Protein AF-A0A0R2UWZ2-F1 (afdb_monomer_lite)

Foldseek 3Di:
DDDDPLVVVDPQAFDDDDDQPDFPWDDPSRGQDLDPPDPTDPVRNVRSQLVVLCNRAVPAPGEAEEQADLALDEDEDEPPDDDDPDDHHYFKYKYLDPRHHYEYDDDQWKWKWKAQPPSRMIMIGGHDPSNVVNVSVVVVVVVVVVVPGDPVRMDMDIDDHDDPVRDDDDPVSPD

Secondary structure (DSSP, 8-state):
-B--HHHHT-TT----B--S-S-S--GGGTTT---TTSSS-HHHHHHHHHHHHHHH-TT-S--B--B--SSS-EEEE-TT----SS--BSSEEEE--TT--B----SSSEEEEEEETTTTEEEEEEE-HHHHHTTHHHHHHHHHHHTT--GGGEEEEE-S---GGG----GGG--

Sequence (175 aa):
MIKSKKLNRFQNINHAFFNRIGGKSTGIFKSLNCGSGSADKKKNILKNLTIVKNIINPKSKKIILLNQIHSNKFHFIDKNLKILKNKFEGDALITNRANLPIAVLTADCAPILIHDEKTKMIAAIHAGWKGAYKDIVIKVINFMIKKGCATKNITAAIGPCISVNSYEVKEDFIK

Radius of gyration: 16.12 Å; chains: 1; bounding box: 40×40×43 Å

Structure (mmCIF, N/CA/C/O backbone):
data_AF-A0A0R2UWZ2-F1
#
_entry.id   AF-A0A0R2UWZ2-F1
#
loop_
_atom_site.group_PDB
_atom_site.id
_atom_site.type_symbol
_atom_site.label_atom_id
_atom_site.label_alt_id
_atom_site.label_comp_id
_atom_site.label_asym_id
_atom_site.label_entity_id
_atom_site.label_seq_id
_atom_site.pdbx_PDB_ins_code
_atom_site.Cartn_x
_atom_site.Cartn_y
_atom_site.Cartn_z
_atom_site.occupancy
_atom_site.B_iso_or_equiv
_atom_site.auth_seq_id
_atom_site.auth_comp_id
_atom_site.auth_asym_id
_atom_site.auth_atom_id
_atom_site.pdbx_PDB_model_num
ATOM 1 N N . MET A 1 1 ? -1.493 11.909 -8.779 1.00 91.31 1 MET A N 1
ATOM 2 C CA . MET A 1 1 ? -1.975 11.174 -7.588 1.00 91.31 1 MET A CA 1
ATOM 3 C C . MET A 1 1 ? -3.448 10.855 -7.774 1.00 91.31 1 MET A C 1
ATOM 5 O O . MET A 1 1 ? -4.160 11.685 -8.319 1.00 91.31 1 MET A O 1
ATOM 9 N N . ILE A 1 2 ? -3.889 9.680 -7.338 1.00 96.62 2 ILE A N 1
ATOM 10 C CA . ILE A 1 2 ? -5.270 9.205 -7.443 1.00 96.62 2 ILE A CA 1
ATOM 11 C C . ILE A 1 2 ? -5.806 8.969 -6.028 1.00 96.62 2 ILE A C 1
ATOM 13 O O . ILE A 1 2 ? -5.098 8.438 -5.169 1.00 96.62 2 ILE A O 1
ATOM 17 N N . LYS A 1 3 ? -7.059 9.355 -5.777 1.00 97.06 3 LYS A N 1
ATOM 18 C CA . LYS A 1 3 ? -7.766 9.081 -4.520 1.00 97.06 3 LYS A CA 1
ATOM 19 C C . LYS A 1 3 ? -9.007 8.241 -4.794 1.00 97.06 3 LYS A C 1
ATOM 21 O O . LYS A 1 3 ? -9.778 8.533 -5.700 1.00 97.06 3 LYS A O 1
ATOM 26 N N . SER A 1 4 ? -9.221 7.214 -3.975 1.00 97.69 4 SER A N 1
ATOM 27 C CA . SER A 1 4 ? -10.464 6.437 -4.003 1.00 97.69 4 SER A CA 1
ATOM 28 C C . SER A 1 4 ? -11.636 7.246 -3.450 1.00 97.69 4 SER A C 1
ATOM 30 O O . SER A 1 4 ? -11.554 7.718 -2.315 1.00 97.69 4 SER A O 1
ATOM 32 N N . LYS A 1 5 ? -12.745 7.325 -4.202 1.00 96.62 5 LYS A N 1
ATOM 33 C CA . LYS A 1 5 ? -14.016 7.914 -3.739 1.00 96.62 5 LYS A CA 1
ATOM 34 C C . LYS A 1 5 ? -14.537 7.222 -2.470 1.00 96.62 5 LYS A C 1
ATOM 36 O O . LYS A 1 5 ? -14.997 7.899 -1.558 1.00 96.62 5 LYS A O 1
ATOM 41 N N . LYS A 1 6 ? -14.388 5.890 -2.371 1.00 96.50 6 LYS A N 1
ATOM 42 C CA . LYS A 1 6 ? -14.852 5.091 -1.218 1.00 96.50 6 LYS A CA 1
ATOM 43 C C . LYS A 1 6 ? -14.133 5.444 0.086 1.00 96.50 6 LYS A C 1
ATOM 45 O O . LYS A 1 6 ? -14.746 5.388 1.144 1.00 96.50 6 LYS A O 1
ATOM 50 N N . LEU A 1 7 ? -12.848 5.791 0.011 1.00 97.44 7 LEU A N 1
ATOM 51 C CA . LEU A 1 7 ? -12.056 6.183 1.181 1.00 97.44 7 LEU A CA 1
ATOM 52 C C . LEU A 1 7 ? -12.131 7.693 1.458 1.00 97.44 7 LEU A C 1
ATOM 54 O O . LEU A 1 7 ? -12.049 8.099 2.609 1.00 97.44 7 LEU A O 1
ATOM 58 N N . ASN A 1 8 ? -12.351 8.525 0.433 1.00 96.31 8 ASN A N 1
ATOM 59 C CA . ASN A 1 8 ? -12.375 9.989 0.568 1.00 96.31 8 ASN A CA 1
ATOM 60 C C . ASN A 1 8 ? -13.563 10.526 1.386 1.00 96.31 8 ASN A C 1
ATOM 62 O O . ASN A 1 8 ? -13.547 11.686 1.776 1.00 96.31 8 ASN A O 1
ATOM 66 N N . ARG A 1 9 ? -14.582 9.698 1.654 1.00 95.06 9 ARG A N 1
ATOM 67 C CA . ARG A 1 9 ? -15.703 10.050 2.543 1.00 95.06 9 ARG A CA 1
ATOM 68 C C . ARG A 1 9 ? -15.310 10.133 4.023 1.00 95.06 9 ARG A C 1
ATOM 70 O O . ARG A 1 9 ? -16.051 10.704 4.811 1.00 95.06 9 ARG A O 1
ATOM 77 N N . PHE A 1 10 ? -14.176 9.546 4.409 1.00 95.56 10 PHE A N 1
ATOM 78 C CA . PHE A 1 10 ? -13.723 9.513 5.795 1.00 95.56 10 PHE A CA 1
ATOM 79 C C . PHE A 1 10 ? -12.784 10.685 6.079 1.00 95.56 10 PHE A C 1
ATOM 81 O O . PHE A 1 10 ? -11.696 10.765 5.515 1.00 95.56 10 PHE A O 1
ATOM 88 N N . GLN A 1 11 ? -13.177 11.574 6.991 1.00 90.12 11 GLN A N 1
ATOM 89 C CA . GLN A 1 11 ? -12.384 12.761 7.342 1.00 90.12 11 GLN A CA 1
ATOM 90 C C . GLN A 1 11 ? -11.168 12.444 8.231 1.00 90.12 11 GLN A C 1
ATOM 92 O O . GLN A 1 11 ? -10.247 13.245 8.352 1.00 90.12 11 GLN A O 1
ATOM 97 N N . ASN A 1 12 ? -11.154 11.270 8.868 1.00 90.12 12 ASN A N 1
ATOM 98 C CA . ASN A 1 12 ? -10.152 10.872 9.857 1.00 90.12 12 ASN A CA 1
ATOM 99 C C . ASN A 1 12 ? -8.965 10.086 9.272 1.00 90.12 12 ASN A C 1
ATOM 101 O O . ASN A 1 12 ? -8.139 9.588 10.040 1.00 90.12 12 ASN A O 1
ATOM 105 N N . ILE A 1 13 ? -8.890 9.928 7.948 1.00 95.31 13 ILE A N 1
ATOM 106 C CA . ILE A 1 13 ? -7.776 9.260 7.268 1.00 95.31 13 ILE A CA 1
ATOM 107 C C . ILE A 1 13 ? -7.289 10.078 6.076 1.00 95.31 13 ILE A C 1
ATOM 109 O O . ILE A 1 13 ? -8.063 10.731 5.386 1.00 95.31 13 ILE A O 1
ATOM 113 N N . ASN A 1 14 ? -5.992 9.968 5.798 1.00 96.88 14 ASN A N 1
ATOM 114 C CA . ASN A 1 14 ? -5.399 10.428 4.549 1.00 96.88 14 ASN A CA 1
ATOM 115 C C . ASN A 1 14 ? -4.922 9.210 3.761 1.00 96.88 14 ASN A C 1
ATOM 117 O O . ASN A 1 14 ? -4.173 8.383 4.283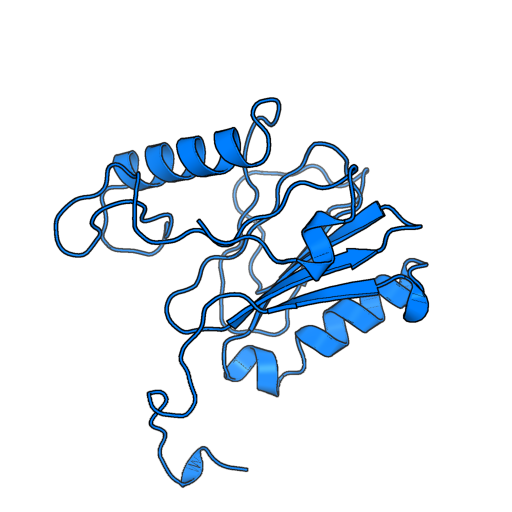 1.00 96.88 14 ASN A O 1
ATOM 121 N N . HIS A 1 15 ? -5.312 9.121 2.493 1.00 98.06 15 HIS A N 1
ATOM 122 C CA . HIS A 1 15 ? -4.873 8.073 1.573 1.00 98.06 15 HIS A CA 1
ATOM 123 C C . HIS A 1 15 ? -4.537 8.657 0.204 1.00 98.06 15 HIS A C 1
ATOM 125 O O . HIS A 1 15 ? -5.042 9.712 -0.195 1.00 98.06 15 HIS A O 1
ATOM 131 N N . ALA A 1 16 ? -3.708 7.931 -0.540 1.00 98.19 16 ALA A N 1
ATOM 132 C CA . ALA A 1 16 ? -3.477 8.186 -1.951 1.00 98.19 16 ALA A CA 1
ATOM 133 C C . ALA A 1 16 ? -2.794 7.000 -2.633 1.00 98.19 16 ALA A C 1
ATOM 135 O O . ALA A 1 16 ? -2.007 6.280 -2.022 1.00 98.19 16 ALA A O 1
ATOM 136 N N . PHE A 1 17 ? -3.054 6.875 -3.932 1.00 98.62 17 PHE A N 1
ATOM 137 C CA . PHE A 1 17 ? -2.250 6.098 -4.864 1.00 98.62 17 PHE A CA 1
ATOM 138 C C . PHE A 1 17 ? -1.396 7.072 -5.681 1.00 98.62 17 PHE A C 1
ATOM 140 O O . PHE A 1 17 ? -1.911 7.934 -6.404 1.00 98.62 17 PHE A O 1
ATOM 147 N N . PHE A 1 18 ? -0.079 6.997 -5.520 1.00 98.38 18 PHE A N 1
ATOM 148 C CA . PHE A 1 18 ? 0.843 7.900 -6.203 1.00 98.38 18 PHE A CA 1
ATOM 149 C C . PHE A 1 18 ? 1.064 7.462 -7.651 1.00 98.38 18 PHE A C 1
ATOM 151 O O . PHE A 1 18 ? 1.041 6.278 -7.965 1.00 98.38 18 PHE A O 1
ATOM 158 N N . ASN A 1 19 ? 1.259 8.438 -8.538 1.00 96.81 19 ASN A N 1
ATOM 159 C CA . ASN A 1 19 ? 1.715 8.196 -9.904 1.00 96.81 19 ASN A CA 1
ATOM 160 C C . ASN A 1 19 ? 3.204 8.559 -10.008 1.00 96.81 19 ASN A C 1
ATOM 162 O O . ASN A 1 19 ? 3.800 9.062 -9.058 1.00 96.81 19 ASN A O 1
ATOM 166 N N . ARG A 1 20 ? 3.811 8.347 -11.177 1.00 97.44 20 ARG A N 1
ATOM 167 C CA . ARG A 1 20 ? 5.247 8.600 -11.391 1.00 97.44 20 ARG A CA 1
ATOM 168 C C . ARG A 1 20 ? 5.666 10.080 -11.396 1.00 97.44 20 ARG A C 1
ATOM 170 O O . ARG A 1 20 ? 6.843 10.354 -11.638 1.00 97.44 20 ARG A O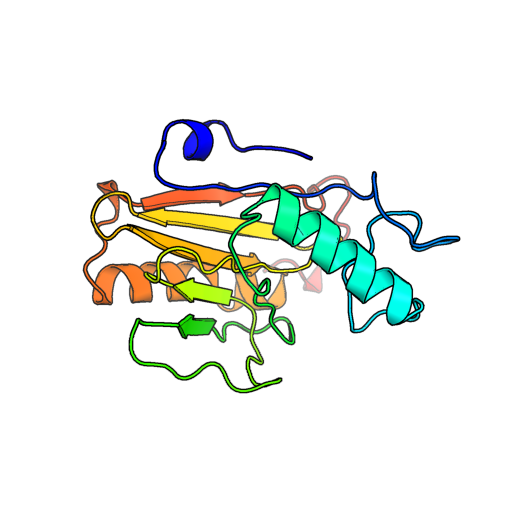 1
ATOM 177 N N . ILE A 1 21 ? 4.746 11.028 -11.206 1.00 97.75 21 ILE A N 1
ATOM 178 C CA . ILE A 1 21 ? 4.949 12.475 -11.412 1.00 97.75 21 ILE A CA 1
ATOM 179 C C . ILE A 1 21 ? 5.255 13.178 -10.078 1.00 97.75 21 ILE A C 1
ATOM 181 O O . ILE A 1 21 ? 4.705 12.811 -9.045 1.00 97.75 21 ILE A O 1
ATOM 185 N N . GLY A 1 22 ? 6.096 14.218 -10.111 1.00 97.00 22 GLY A N 1
ATOM 186 C CA . GLY A 1 22 ? 6.346 15.116 -8.975 1.00 97.00 22 GLY A CA 1
ATOM 187 C C . GLY A 1 22 ? 7.549 14.750 -8.101 1.00 97.00 22 GLY A C 1
ATOM 188 O O . GLY A 1 22 ? 7.672 15.270 -6.994 1.00 97.00 22 GLY A O 1
ATOM 189 N N . GLY A 1 23 ? 8.431 13.863 -8.566 1.00 98.06 23 GLY A N 1
ATOM 190 C CA . GLY A 1 23 ? 9.632 13.477 -7.825 1.00 98.06 23 GLY A CA 1
ATOM 191 C C . GLY A 1 23 ? 10.932 14.094 -8.343 1.00 98.06 23 GLY A C 1
ATOM 192 O O . GLY A 1 23 ? 10.937 15.074 -9.086 1.00 98.06 23 GLY A O 1
ATOM 193 N N . LYS A 1 24 ? 12.054 13.529 -7.897 1.00 98.44 24 LYS A N 1
ATOM 194 C CA . LYS A 1 24 ? 13.426 14.011 -8.125 1.00 98.44 24 LYS A CA 1
ATOM 195 C C . LYS A 1 24 ? 14.312 13.022 -8.883 1.00 98.44 24 LYS A C 1
ATOM 197 O O . LYS A 1 24 ? 15.461 13.343 -9.172 1.00 98.44 24 LYS A O 1
ATOM 202 N N . SER A 1 25 ? 13.800 11.835 -9.182 1.00 98.62 25 SER A N 1
ATOM 203 C CA . SER A 1 25 ? 14.508 10.830 -9.970 1.00 98.62 25 SER A CA 1
ATOM 204 C C . SER A 1 25 ? 14.526 11.198 -11.454 1.00 98.62 25 SER A C 1
ATOM 206 O O . SER A 1 25 ? 13.683 11.961 -11.932 1.00 98.62 25 SER A O 1
ATOM 208 N N . THR A 1 26 ? 15.491 10.654 -12.192 1.00 98.25 26 THR A N 1
ATOM 209 C CA . THR A 1 26 ? 15.730 10.942 -13.616 1.00 98.25 26 THR A CA 1
ATOM 210 C C . THR A 1 26 ? 15.815 9.650 -14.436 1.00 98.25 26 THR A C 1
ATOM 212 O O . THR A 1 26 ? 15.746 8.552 -13.882 1.00 98.25 26 THR A O 1
ATOM 215 N N . GLY A 1 27 ? 15.923 9.770 -15.765 1.00 97.31 27 GLY A N 1
ATOM 216 C CA . GLY A 1 27 ? 16.014 8.622 -16.67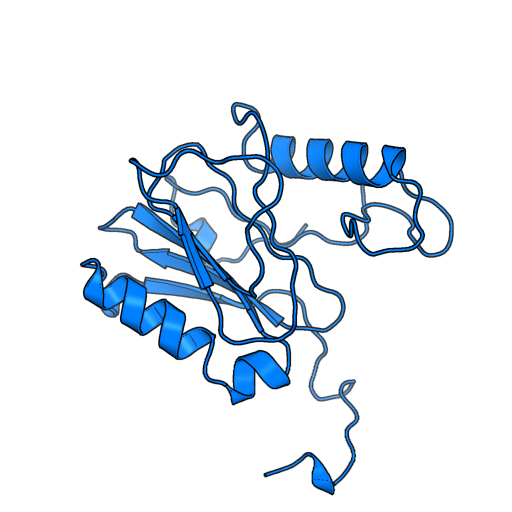4 1.00 97.31 27 GLY A CA 1
ATOM 217 C C . GLY A 1 27 ? 14.796 7.702 -16.575 1.00 97.31 27 GLY A C 1
ATOM 218 O O . GLY A 1 27 ? 13.663 8.177 -16.456 1.00 97.31 27 GLY A O 1
ATOM 219 N N . ILE A 1 28 ? 15.032 6.388 -16.558 1.00 97.62 28 ILE A N 1
ATOM 220 C CA . ILE A 1 28 ? 13.973 5.372 -16.434 1.00 97.62 28 ILE A CA 1
ATOM 221 C C . ILE A 1 28 ? 13.162 5.507 -15.132 1.00 97.62 28 ILE A C 1
ATOM 223 O O . ILE A 1 28 ? 11.982 5.170 -15.098 1.00 97.62 28 ILE A O 1
ATOM 227 N N . PHE A 1 29 ? 13.753 6.094 -14.085 1.00 98.19 29 PHE A N 1
ATOM 228 C CA . PHE A 1 29 ? 13.112 6.326 -12.788 1.00 98.19 29 PHE A CA 1
ATOM 229 C C . PHE A 1 29 ? 12.356 7.657 -12.712 1.00 98.19 29 PHE A C 1
ATOM 231 O O . PHE A 1 29 ? 11.784 7.984 -11.667 1.00 98.19 29 PHE A O 1
ATOM 238 N N . LYS A 1 30 ? 12.347 8.458 -13.789 1.00 97.69 30 LYS A N 1
ATOM 239 C CA . LYS A 1 30 ? 11.679 9.764 -13.800 1.00 97.69 30 LYS A CA 1
ATOM 240 C C . LYS A 1 30 ? 10.186 9.592 -13.463 1.00 97.69 30 LYS A C 1
ATOM 242 O O . LYS A 1 30 ? 9.470 8.891 -14.173 1.00 97.69 30 LYS A O 1
ATOM 247 N N . SER A 1 31 ? 9.622 10.220 -12.435 1.00 97.44 31 SER A N 1
ATOM 248 C CA . SER A 1 31 ? 10.212 11.191 -11.501 1.00 97.44 31 SER A CA 1
ATOM 249 C C . SER A 1 31 ? 10.107 10.782 -10.028 1.00 97.44 31 SER A C 1
ATOM 251 O O . SER A 1 31 ? 11.029 11.059 -9.267 1.00 97.44 31 SER A O 1
ATOM 253 N N . LEU A 1 32 ? 9.020 10.126 -9.606 1.00 98.44 32 LEU A N 1
ATOM 254 C CA . LEU A 1 32 ? 8.707 9.827 -8.200 1.00 98.44 32 LEU A CA 1
ATOM 255 C C . LEU A 1 32 ? 8.975 8.359 -7.833 1.00 98.44 32 LEU A C 1
ATOM 257 O O . LEU A 1 32 ? 8.103 7.656 -7.329 1.00 98.44 32 LEU A O 1
ATOM 261 N N . ASN A 1 33 ? 10.190 7.878 -8.085 1.00 98.56 33 ASN A N 1
ATOM 262 C CA . ASN A 1 33 ? 10.587 6.534 -7.680 1.00 98.56 33 ASN A CA 1
ATOM 263 C C . ASN A 1 33 ? 10.835 6.445 -6.163 1.00 98.56 33 ASN A C 1
ATOM 265 O O . ASN A 1 33 ? 11.700 7.134 -5.620 1.00 98.56 33 ASN A O 1
ATOM 269 N N . CYS A 1 34 ? 10.090 5.573 -5.485 1.00 97.69 34 CYS A N 1
ATOM 270 C CA . CYS A 1 34 ? 10.211 5.319 -4.046 1.00 97.69 34 CYS A CA 1
ATOM 271 C C . CYS A 1 34 ? 10.812 3.934 -3.727 1.00 97.69 34 CYS A C 1
ATOM 273 O O . CYS A 1 34 ? 10.919 3.570 -2.557 1.00 97.69 34 CYS A O 1
ATOM 275 N N . GLY A 1 35 ? 11.206 3.167 -4.749 1.00 96.25 35 GLY A N 1
ATOM 276 C CA . GLY A 1 35 ? 11.744 1.814 -4.624 1.00 96.25 35 GLY A CA 1
ATOM 277 C C . GLY A 1 35 ? 13.179 1.781 -4.126 1.00 96.25 35 GLY A C 1
ATOM 278 O O . GLY A 1 35 ? 14.107 1.934 -4.916 1.00 96.25 35 GLY A O 1
ATOM 279 N N . SER A 1 36 ? 13.382 1.493 -2.839 1.00 91.38 36 SER A N 1
ATOM 280 C CA . SER A 1 36 ? 14.724 1.327 -2.257 1.00 91.38 36 SER A CA 1
ATOM 281 C C . SER A 1 36 ? 15.517 0.150 -2.832 1.00 91.38 36 SER A C 1
ATOM 283 O O . SER A 1 36 ? 16.738 0.156 -2.727 1.00 91.38 36 SER A O 1
ATOM 285 N N . GLY A 1 37 ? 14.835 -0.838 -3.423 1.00 91.06 37 GLY A N 1
ATOM 286 C CA . GLY A 1 37 ? 15.453 -1.965 -4.132 1.00 91.06 37 GLY A CA 1
ATOM 287 C C . GLY A 1 37 ? 15.758 -1.701 -5.612 1.00 91.06 37 GLY A C 1
ATOM 288 O O . GLY A 1 37 ? 16.273 -2.584 -6.284 1.00 91.06 37 GLY A O 1
ATOM 289 N N . SER A 1 38 ? 15.427 -0.518 -6.139 1.00 95.19 38 SER A N 1
ATOM 290 C CA . SER A 1 38 ? 15.749 -0.154 -7.526 1.00 95.19 38 SER A CA 1
ATOM 291 C C . SER A 1 38 ? 17.204 0.304 -7.678 1.00 95.19 38 SER A C 1
ATOM 293 O O . SER A 1 38 ? 17.851 0.679 -6.701 1.00 95.19 38 SER A O 1
ATOM 295 N N . ALA A 1 39 ? 17.694 0.358 -8.921 1.00 97.12 39 ALA A N 1
ATOM 296 C CA . ALA A 1 39 ? 19.025 0.882 -9.254 1.00 97.12 39 ALA A CA 1
ATOM 297 C C . ALA A 1 39 ? 19.111 2.428 -9.274 1.00 97.12 39 ALA A C 1
ATOM 299 O O . ALA A 1 39 ? 20.074 3.001 -9.782 1.00 97.12 39 ALA A O 1
ATOM 300 N N . ASP A 1 40 ? 18.109 3.131 -8.742 1.00 98.25 40 ASP A N 1
ATOM 301 C CA . ASP A 1 40 ? 18.117 4.591 -8.661 1.00 98.25 40 ASP A CA 1
ATOM 302 C C . ASP A 1 40 ? 19.037 5.099 -7.538 1.00 98.25 40 ASP A C 1
ATOM 304 O O . ASP A 1 40 ? 19.380 4.406 -6.575 1.00 98.25 40 ASP A O 1
ATOM 308 N N . LYS A 1 41 ? 19.410 6.377 -7.616 1.00 98.00 41 LYS A N 1
ATOM 309 C CA . LYS A 1 41 ? 20.211 7.041 -6.590 1.00 98.00 41 LYS A CA 1
ATOM 310 C C . LYS A 1 41 ? 19.422 7.082 -5.279 1.00 98.00 41 LYS A C 1
ATOM 312 O O . LYS A 1 41 ? 18.397 7.758 -5.183 1.00 98.00 41 LYS A O 1
ATOM 317 N N . LYS A 1 42 ? 19.969 6.480 -4.215 1.00 97.06 42 LYS A N 1
ATOM 318 C CA . LYS A 1 42 ? 19.385 6.487 -2.853 1.00 97.06 42 LYS A CA 1
ATOM 319 C C . LYS A 1 42 ? 18.951 7.886 -2.388 1.00 97.06 42 LYS A C 1
ATOM 321 O O . LYS A 1 42 ? 17.892 8.036 -1.786 1.00 97.06 42 LYS A O 1
ATOM 326 N N . LYS A 1 43 ? 19.725 8.929 -2.719 1.00 98.19 43 LYS A N 1
ATOM 327 C CA . LYS A 1 43 ? 19.390 10.336 -2.422 1.00 98.19 43 LYS A CA 1
ATOM 328 C C . LYS A 1 43 ? 18.067 10.780 -3.062 1.00 98.19 43 LYS A C 1
ATOM 330 O O . LYS A 1 43 ? 17.315 11.515 -2.428 1.00 98.19 43 LYS A O 1
ATOM 335 N N . ASN A 1 44 ? 17.775 10.350 -4.289 1.00 98.38 44 ASN A N 1
ATOM 336 C CA . ASN A 1 44 ? 16.525 10.678 -4.978 1.00 98.38 44 ASN A CA 1
ATOM 337 C C . ASN A 1 44 ? 15.348 9.923 -4.365 1.00 98.38 44 ASN A C 1
ATOM 339 O O . ASN A 1 44 ? 14.338 10.547 -4.051 1.00 98.38 44 ASN A O 1
ATOM 343 N N . ILE A 1 45 ? 15.516 8.627 -4.087 1.00 97.81 45 ILE A N 1
ATOM 344 C CA . ILE A 1 45 ? 14.503 7.809 -3.406 1.00 97.81 45 ILE A CA 1
ATOM 345 C C . ILE A 1 45 ? 14.122 8.432 -2.053 1.00 97.81 45 ILE A C 1
ATOM 347 O O . ILE A 1 45 ? 12.943 8.634 -1.777 1.00 97.81 45 ILE A O 1
ATOM 351 N N . LEU A 1 46 ? 15.101 8.830 -1.231 1.00 96.94 46 LEU A N 1
ATOM 352 C CA . LEU A 1 46 ? 14.842 9.479 0.063 1.00 96.94 46 LEU A CA 1
ATOM 353 C C . LEU A 1 46 ? 14.093 10.816 -0.077 1.00 96.94 46 LEU A C 1
ATOM 355 O O . LEU A 1 46 ? 13.188 11.108 0.712 1.00 96.94 46 LEU A O 1
ATOM 359 N N . LYS A 1 47 ? 14.425 11.619 -1.097 1.00 98.25 47 LYS A N 1
ATOM 360 C CA . LYS A 1 47 ? 13.691 12.856 -1.409 1.00 98.25 47 LYS A CA 1
ATOM 361 C C . LYS A 1 47 ? 12.250 12.557 -1.830 1.00 98.25 47 LYS A C 1
ATOM 363 O O . LYS A 1 47 ? 11.335 13.211 -1.339 1.00 98.25 47 LYS A O 1
ATOM 368 N N . ASN A 1 48 ? 12.036 11.554 -2.676 1.00 98.50 48 ASN A N 1
ATOM 369 C CA . ASN A 1 48 ? 10.705 11.149 -3.131 1.00 98.50 48 ASN A CA 1
ATOM 370 C C . ASN A 1 48 ? 9.845 10.623 -1.976 1.00 98.50 48 ASN A C 1
ATOM 372 O O . ASN A 1 48 ? 8.692 11.026 -1.839 1.00 98.50 48 ASN A O 1
ATOM 376 N N . LEU A 1 49 ? 10.421 9.820 -1.078 1.00 97.38 49 LEU A N 1
ATOM 377 C CA . LEU A 1 49 ? 9.746 9.368 0.140 1.00 97.38 49 LEU A CA 1
ATOM 378 C C . LEU A 1 49 ? 9.370 10.531 1.061 1.00 97.38 49 LEU A C 1
ATOM 380 O O . LEU A 1 49 ? 8.291 10.524 1.649 1.00 97.38 49 LEU A O 1
ATOM 384 N N . THR A 1 50 ? 10.224 11.553 1.155 1.00 97.38 50 THR A N 1
ATOM 385 C CA . THR A 1 50 ? 9.914 12.781 1.903 1.00 97.38 50 THR A CA 1
ATOM 386 C C . THR A 1 50 ? 8.734 13.532 1.283 1.00 97.38 50 THR A C 1
ATOM 388 O O . THR A 1 50 ? 7.831 13.944 2.011 1.00 97.38 50 THR A O 1
ATOM 391 N N . ILE A 1 51 ? 8.700 13.658 -0.049 1.00 98.00 51 ILE A N 1
ATOM 392 C CA . ILE A 1 51 ? 7.589 14.277 -0.791 1.00 98.00 51 ILE A CA 1
ATOM 393 C C . ILE A 1 51 ? 6.281 13.521 -0.518 1.00 98.00 51 ILE A C 1
ATOM 395 O O . ILE A 1 51 ? 5.306 14.123 -0.070 1.00 98.00 51 ILE A O 1
ATOM 399 N N . VAL A 1 52 ? 6.279 12.198 -0.703 1.00 97.75 52 VAL A N 1
ATOM 400 C CA . VAL A 1 52 ? 5.116 11.330 -0.453 1.00 97.75 52 VAL A CA 1
ATOM 401 C C . VAL A 1 52 ? 4.633 11.451 0.993 1.00 97.75 52 VAL A C 1
ATOM 403 O O . VAL A 1 52 ? 3.451 11.692 1.238 1.00 97.75 52 VAL A O 1
ATOM 406 N N . LYS A 1 53 ? 5.546 11.352 1.965 1.00 96.69 53 LYS A N 1
ATOM 407 C CA . LYS A 1 53 ? 5.226 11.501 3.389 1.00 96.69 53 LYS A CA 1
ATOM 408 C C . LYS A 1 53 ? 4.596 12.861 3.681 1.00 96.69 53 LYS A C 1
ATOM 410 O O . LYS A 1 53 ? 3.620 12.909 4.417 1.00 96.69 53 LYS A O 1
ATOM 415 N N . ASN A 1 54 ? 5.131 13.952 3.132 1.00 96.94 54 ASN A N 1
ATOM 416 C CA . ASN A 1 54 ? 4.596 15.296 3.363 1.00 96.94 54 ASN A CA 1
ATOM 417 C C . ASN A 1 54 ? 3.178 15.470 2.809 1.00 96.94 54 ASN A C 1
ATOM 419 O O . ASN A 1 54 ? 2.372 16.134 3.451 1.00 96.94 54 ASN A O 1
ATOM 423 N N . ILE A 1 55 ? 2.863 14.833 1.678 1.00 96.62 55 ILE A N 1
ATOM 424 C CA . ILE A 1 55 ? 1.513 14.840 1.099 1.00 96.62 55 ILE A CA 1
ATOM 425 C C . ILE A 1 55 ? 0.525 14.058 1.978 1.00 96.62 55 ILE A C 1
ATOM 427 O O . ILE A 1 55 ? -0.602 14.504 2.176 1.00 96.62 55 ILE A O 1
ATOM 431 N N . ILE A 1 56 ? 0.926 12.900 2.515 1.00 96.38 56 ILE A N 1
ATOM 432 C CA . ILE A 1 56 ? 0.041 12.060 3.344 1.00 96.38 56 ILE A CA 1
ATOM 433 C C . ILE A 1 56 ? -0.108 12.608 4.765 1.00 96.38 56 ILE A C 1
ATOM 435 O O . ILE A 1 56 ? -1.212 12.680 5.307 1.00 96.38 56 ILE A O 1
ATOM 439 N N . ASN A 1 57 ? 1.010 12.937 5.407 1.00 95.75 57 ASN A N 1
ATOM 440 C CA . ASN A 1 57 ? 1.039 13.484 6.752 1.00 95.75 57 ASN A CA 1
ATOM 441 C C . ASN A 1 57 ? 2.320 14.321 6.970 1.00 95.75 57 ASN A C 1
ATOM 443 O O . ASN A 1 57 ? 3.390 13.769 7.278 1.00 95.75 57 ASN A O 1
ATOM 447 N N . PRO A 1 58 ? 2.232 15.661 6.876 1.00 92.88 58 PRO A N 1
ATOM 448 C CA . PRO A 1 58 ? 3.386 16.536 7.063 1.00 92.88 58 PRO A CA 1
ATOM 449 C C . PRO A 1 58 ? 3.956 16.455 8.484 1.00 92.88 58 PRO A C 1
ATOM 451 O O . PRO A 1 58 ? 5.170 16.548 8.645 1.00 92.88 58 PRO A O 1
ATOM 454 N N . LYS A 1 59 ? 3.121 16.166 9.492 1.00 92.12 59 LYS A N 1
ATOM 455 C CA . LYS A 1 59 ? 3.530 16.038 10.902 1.00 92.12 59 LYS A CA 1
ATOM 456 C C . LYS A 1 59 ? 4.257 14.727 11.205 1.00 92.12 59 LYS A C 1
ATOM 458 O O . LYS A 1 59 ? 4.911 14.610 12.239 1.00 92.12 59 LYS A O 1
ATOM 463 N N . SER A 1 60 ? 4.148 13.722 10.336 1.00 90.94 60 SER A N 1
ATOM 464 C CA . SER A 1 60 ? 4.832 12.452 10.564 1.00 90.94 60 SER A CA 1
ATOM 465 C C . SER A 1 60 ? 6.339 12.573 10.338 1.00 90.94 60 SER A C 1
ATOM 467 O O . SER A 1 60 ? 6.785 13.287 9.438 1.00 90.94 60 SER A O 1
ATOM 469 N N . LYS A 1 61 ? 7.131 11.829 11.120 1.00 87.94 61 LYS A N 1
ATOM 470 C CA . LYS A 1 61 ? 8.598 11.777 10.987 1.00 87.94 61 LYS A CA 1
ATOM 471 C C . LYS A 1 61 ? 9.055 10.931 9.795 1.00 87.94 61 LYS A C 1
ATOM 473 O O . LYS A 1 61 ? 10.098 11.208 9.215 1.00 87.94 61 LYS A O 1
ATOM 478 N N . LYS A 1 62 ? 8.307 9.880 9.446 1.00 89.06 62 LYS A N 1
ATOM 479 C CA . LYS A 1 62 ? 8.650 8.937 8.371 1.00 89.06 62 LYS A CA 1
ATOM 480 C C . LYS A 1 62 ? 7.408 8.229 7.841 1.00 89.06 62 LYS A C 1
ATOM 482 O O . LYS A 1 62 ? 6.420 8.111 8.556 1.00 89.06 62 LYS A O 1
ATOM 487 N N . ILE A 1 63 ? 7.507 7.713 6.620 1.00 93.69 63 ILE A N 1
ATOM 488 C CA . ILE A 1 63 ? 6.583 6.713 6.079 1.00 93.69 63 ILE A CA 1
ATOM 489 C C . ILE A 1 63 ? 7.162 5.317 6.305 1.00 93.69 63 ILE A C 1
ATOM 491 O O . ILE A 1 63 ? 8.370 5.119 6.155 1.00 93.69 63 ILE A O 1
ATOM 495 N N . ILE A 1 64 ? 6.331 4.371 6.741 1.00 94.94 64 ILE A N 1
ATOM 496 C CA . ILE A 1 64 ? 6.748 2.987 6.976 1.00 94.94 64 ILE A CA 1
ATOM 497 C C . ILE A 1 64 ? 6.513 2.171 5.712 1.00 94.94 64 ILE A C 1
ATOM 499 O O . ILE A 1 64 ? 5.422 2.196 5.146 1.00 94.94 64 ILE A O 1
ATOM 503 N N . LEU A 1 65 ? 7.549 1.447 5.307 1.00 95.31 65 LEU A N 1
ATOM 504 C CA . LEU A 1 65 ? 7.567 0.566 4.148 1.00 95.31 65 LEU A CA 1
ATOM 505 C C . LEU A 1 65 ? 7.985 -0.843 4.563 1.00 95.31 65 LEU A C 1
ATOM 507 O O . LEU A 1 65 ? 8.463 -1.066 5.680 1.00 95.31 65 LEU A O 1
ATOM 511 N N . LEU A 1 66 ? 7.825 -1.764 3.621 1.00 95.44 66 LEU A N 1
ATOM 512 C CA . LEU A 1 66 ? 8.219 -3.161 3.718 1.00 95.44 66 LEU A CA 1
ATOM 513 C C . LEU A 1 66 ? 9.435 -3.444 2.829 1.00 95.44 66 LEU A C 1
ATOM 515 O O . LEU A 1 66 ? 9.650 -2.778 1.816 1.00 95.44 66 LEU A O 1
ATOM 519 N N . ASN A 1 67 ? 10.174 -4.495 3.171 1.00 95.50 67 ASN A N 1
ATOM 520 C CA . ASN A 1 67 ? 10.898 -5.295 2.195 1.00 95.50 67 ASN A CA 1
ATOM 521 C C . ASN A 1 67 ? 9.902 -6.295 1.583 1.00 95.50 67 ASN A C 1
ATOM 523 O O . ASN A 1 67 ? 9.593 -7.315 2.201 1.00 95.50 67 ASN A O 1
ATOM 527 N N . GLN A 1 68 ? 9.339 -5.949 0.423 1.00 97.12 68 GLN A N 1
ATOM 528 C CA . GLN A 1 68 ? 8.300 -6.735 -0.250 1.00 97.12 68 GLN A CA 1
ATOM 529 C C . GLN A 1 68 ? 8.895 -7.961 -0.937 1.00 97.12 68 GLN A C 1
ATOM 531 O O . GLN A 1 68 ? 9.843 -7.841 -1.710 1.00 97.12 68 GLN A O 1
ATOM 536 N N . ILE A 1 69 ? 8.312 -9.133 -0.678 1.00 97.25 69 ILE A N 1
ATOM 537 C CA . ILE A 1 69 ? 8.846 -10.429 -1.129 1.00 97.25 69 ILE A CA 1
ATOM 538 C C . ILE A 1 69 ? 7.794 -11.295 -1.839 1.00 97.25 69 ILE A C 1
ATOM 540 O O . ILE A 1 69 ? 8.001 -12.494 -2.022 1.00 97.25 69 ILE A O 1
ATOM 544 N N . HIS A 1 70 ? 6.664 -10.708 -2.253 1.00 97.88 70 HIS A N 1
ATOM 545 C CA . HIS A 1 70 ? 5.554 -11.403 -2.922 1.00 97.88 70 HIS A CA 1
ATOM 546 C C . HIS A 1 70 ? 5.017 -12.598 -2.109 1.00 97.88 70 HIS A C 1
ATOM 548 O O . HIS A 1 70 ? 4.642 -13.646 -2.643 1.00 97.88 70 HIS A O 1
ATOM 554 N N . SER A 1 71 ? 5.019 -12.444 -0.789 1.00 98.00 71 SER A N 1
ATOM 555 C CA . SER A 1 71 ? 4.515 -13.393 0.193 1.00 98.00 71 SER A CA 1
ATOM 556 C C . SER A 1 71 ? 3.081 -13.065 0.617 1.00 98.00 71 SER A C 1
ATOM 558 O O . SER A 1 71 ? 2.444 -12.145 0.112 1.00 98.00 71 SER A O 1
ATOM 560 N N . ASN A 1 72 ? 2.581 -13.823 1.590 1.00 98.19 72 ASN A N 1
ATOM 561 C CA . ASN A 1 72 ? 1.381 -13.497 2.353 1.00 98.19 72 ASN A CA 1
ATOM 562 C C . ASN A 1 72 ? 1.700 -13.098 3.810 1.00 98.19 72 ASN A C 1
ATOM 564 O O . ASN A 1 72 ? 0.821 -13.159 4.674 1.00 98.19 72 ASN A O 1
ATOM 568 N N . LYS A 1 73 ? 2.957 -12.726 4.098 1.00 98.50 73 LYS A N 1
ATOM 569 C CA . LYS A 1 73 ? 3.370 -12.219 5.410 1.00 98.50 73 LYS A CA 1
ATOM 570 C C . LYS A 1 73 ? 2.888 -10.777 5.565 1.00 98.50 73 LYS A C 1
ATOM 572 O O . LYS A 1 73 ? 3.041 -9.965 4.653 1.00 98.50 73 LYS A O 1
ATOM 577 N N . PHE A 1 74 ? 2.365 -10.440 6.735 1.00 98.31 74 PHE A N 1
ATOM 578 C CA . PHE A 1 74 ? 1.971 -9.079 7.083 1.00 98.31 74 PHE A CA 1
ATOM 579 C C . PHE A 1 74 ? 2.476 -8.719 8.477 1.00 98.31 74 PHE A C 1
ATOM 581 O O . PHE A 1 74 ? 2.749 -9.600 9.291 1.00 98.31 74 PHE A O 1
ATOM 588 N N . HIS A 1 75 ? 2.563 -7.422 8.762 1.00 97.56 75 HIS A N 1
ATOM 589 C CA . HIS A 1 75 ? 2.972 -6.910 10.069 1.00 97.56 75 HIS A CA 1
ATOM 590 C C . HIS A 1 75 ? 1.927 -5.955 10.627 1.00 97.56 75 HIS A C 1
ATOM 592 O O . HIS A 1 75 ? 1.460 -5.052 9.932 1.00 97.56 75 HIS A O 1
ATOM 598 N N . PHE A 1 76 ? 1.592 -6.130 11.904 1.00 96.81 76 PHE A N 1
ATOM 599 C CA . PHE A 1 76 ? 0.736 -5.208 12.641 1.00 96.81 76 PHE A CA 1
ATOM 600 C C . PHE A 1 76 ? 1.579 -4.316 13.548 1.00 96.81 76 PHE A C 1
ATOM 602 O O . PHE A 1 76 ? 2.273 -4.789 14.445 1.00 96.81 76 PHE A O 1
ATOM 609 N N . ILE A 1 77 ? 1.504 -3.011 13.311 1.00 95.06 77 ILE A N 1
ATOM 610 C CA . ILE A 1 77 ? 2.182 -1.989 14.098 1.00 95.06 77 ILE A CA 1
ATOM 611 C C . ILE A 1 77 ? 1.153 -1.381 15.052 1.00 95.06 77 ILE A C 1
ATOM 613 O O . ILE A 1 77 ? 0.485 -0.398 14.723 1.00 95.06 77 ILE A O 1
ATOM 617 N N . ASP A 1 78 ? 1.018 -1.982 16.228 1.00 90.88 78 ASP A N 1
ATOM 618 C CA . ASP A 1 78 ? 0.160 -1.483 17.306 1.00 90.88 78 ASP A CA 1
ATOM 619 C C . ASP A 1 78 ? 0.834 -0.360 18.099 1.00 90.88 78 ASP A C 1
ATOM 621 O O . ASP A 1 78 ? 2.012 -0.098 17.897 1.00 90.88 78 ASP A O 1
ATOM 625 N N . LYS A 1 79 ? 0.126 0.282 19.039 1.00 82.56 79 LYS A N 1
ATOM 626 C CA . LYS A 1 79 ? 0.653 1.351 19.915 1.00 82.56 79 LYS A CA 1
ATOM 627 C C . LYS A 1 79 ? 1.909 0.986 20.728 1.00 82.56 79 LYS A C 1
ATOM 629 O O . LYS A 1 79 ? 2.670 1.899 21.040 1.00 82.56 79 LYS A O 1
ATOM 634 N N . ASN A 1 80 ? 2.208 -0.290 20.962 1.00 81.31 80 ASN A N 1
ATOM 635 C CA . ASN A 1 80 ? 3.300 -0.742 21.831 1.00 81.31 80 ASN A CA 1
ATOM 636 C C . ASN A 1 80 ? 4.594 -1.089 21.068 1.00 81.31 80 ASN A C 1
ATOM 638 O O . ASN A 1 80 ? 5.685 -1.021 21.633 1.00 81.31 80 ASN A O 1
ATOM 642 N N . LEU A 1 81 ? 4.518 -1.402 19.771 1.00 82.62 81 LEU A N 1
ATOM 643 C CA . LEU A 1 81 ? 5.678 -1.833 18.984 1.00 82.62 81 LEU A CA 1
ATOM 644 C C . LEU A 1 81 ? 6.718 -0.713 18.759 1.00 82.62 81 LEU A C 1
ATOM 646 O O . LEU A 1 81 ? 6.474 0.229 17.999 1.00 82.62 81 LEU A O 1
ATOM 650 N N . LYS A 1 82 ? 7.922 -0.806 19.332 1.00 80.81 82 LYS A N 1
ATOM 651 C CA . LYS A 1 82 ? 9.021 0.116 18.979 1.00 80.81 82 LYS A CA 1
ATOM 652 C C . LYS A 1 82 ? 9.475 -0.136 17.534 1.00 80.81 82 LYS A C 1
ATOM 654 O O . LYS A 1 82 ? 9.973 -1.208 17.208 1.00 80.81 82 LYS A O 1
ATOM 659 N N . ILE A 1 83 ? 9.317 0.860 16.655 1.00 78.12 83 ILE A N 1
ATOM 660 C CA . ILE A 1 83 ? 9.701 0.744 15.238 1.00 78.12 83 ILE A CA 1
ATOM 661 C C . ILE A 1 83 ? 11.215 0.947 15.097 1.00 78.12 83 ILE A C 1
ATOM 663 O O . ILE A 1 83 ? 11.678 2.064 14.841 1.00 78.12 83 ILE A O 1
ATOM 667 N N . LEU A 1 84 ? 11.975 -0.137 15.248 1.00 71.12 84 LEU A N 1
ATOM 668 C CA . LEU A 1 84 ? 13.410 -0.171 14.961 1.00 71.12 84 LEU A CA 1
ATOM 669 C C . LEU A 1 84 ? 13.667 -0.007 13.449 1.00 71.12 84 LEU A C 1
ATOM 671 O O . LEU A 1 84 ? 12.791 -0.272 12.620 1.00 71.12 84 LEU A O 1
ATOM 675 N N . LYS A 1 85 ? 14.851 0.491 13.069 1.00 59.12 85 LYS A N 1
ATOM 676 C CA . LYS A 1 85 ? 15.236 0.618 11.651 1.00 59.12 85 LYS A CA 1
ATOM 677 C C . LYS A 1 85 ? 15.270 -0.783 10.997 1.00 59.12 85 LYS A C 1
ATOM 679 O O . LYS A 1 85 ? 15.848 -1.701 11.563 1.00 59.12 85 LYS A O 1
ATOM 684 N N . ASN A 1 86 ? 14.679 -0.905 9.803 1.00 55.16 86 ASN A N 1
ATOM 685 C CA . ASN A 1 86 ? 14.818 -2.017 8.840 1.00 55.16 86 ASN A CA 1
ATOM 686 C C . ASN A 1 86 ? 14.373 -3.442 9.254 1.00 55.16 86 ASN A C 1
ATOM 688 O O . ASN A 1 86 ? 15.189 -4.353 9.154 1.00 55.16 86 ASN A O 1
ATOM 692 N N . LYS A 1 87 ? 13.112 -3.708 9.639 1.00 72.38 87 LYS A N 1
ATOM 693 C CA . LYS A 1 87 ? 12.690 -5.105 9.936 1.00 72.38 87 LYS A CA 1
ATOM 694 C C . LYS A 1 87 ? 11.247 -5.498 9.582 1.00 72.38 87 LYS A C 1
ATOM 696 O O . LYS A 1 87 ? 10.640 -6.281 10.301 1.00 72.38 87 LYS A O 1
ATOM 701 N N . PHE A 1 88 ? 10.683 -5.011 8.479 1.00 92.12 88 PHE A N 1
ATOM 702 C CA . PHE A 1 88 ? 9.410 -5.569 8.004 1.00 92.12 88 PHE A CA 1
ATOM 703 C C . PHE A 1 88 ? 9.586 -6.230 6.646 1.00 92.12 88 PHE A C 1
ATOM 705 O O . PHE A 1 88 ? 9.432 -5.587 5.615 1.00 92.12 88 PHE A O 1
ATOM 712 N N . GLU A 1 89 ? 9.936 -7.512 6.651 1.00 95.50 89 GLU A N 1
ATOM 713 C CA . GLU A 1 89 ? 9.857 -8.352 5.457 1.00 95.50 89 GLU A CA 1
ATOM 714 C C . GLU A 1 89 ? 8.442 -8.919 5.326 1.00 95.50 89 GLU A C 1
ATOM 716 O O . GLU A 1 89 ? 7.957 -9.607 6.228 1.00 95.50 89 GLU A O 1
ATOM 721 N N . GLY A 1 90 ? 7.772 -8.620 4.221 1.00 97.62 90 GLY A N 1
ATOM 722 C CA . GLY A 1 90 ? 6.401 -9.043 3.964 1.00 97.62 90 GLY A CA 1
ATOM 723 C C . GLY A 1 90 ? 5.703 -8.109 2.990 1.00 97.62 90 GLY A C 1
ATOM 724 O O . GLY A 1 90 ? 6.320 -7.224 2.406 1.00 97.62 90 GLY A O 1
ATOM 725 N N . ASP A 1 91 ? 4.399 -8.292 2.830 1.00 98.69 91 ASP A N 1
ATOM 726 C CA . ASP A 1 91 ? 3.636 -7.681 1.741 1.00 98.69 91 ASP A CA 1
ATOM 727 C C . ASP A 1 91 ? 2.376 -6.956 2.228 1.00 98.69 91 ASP A C 1
ATOM 729 O O . ASP A 1 91 ? 1.634 -6.404 1.424 1.00 98.69 91 ASP A O 1
ATOM 733 N N . ALA A 1 92 ? 2.153 -6.867 3.542 1.00 98.75 92 ALA A N 1
ATOM 734 C CA . ALA A 1 92 ? 1.188 -5.921 4.089 1.00 98.75 92 ALA A CA 1
ATOM 735 C C . ALA A 1 92 ? 1.616 -5.310 5.426 1.00 98.75 92 ALA A C 1
ATOM 737 O O . ALA A 1 92 ? 2.267 -5.941 6.262 1.00 98.75 92 ALA A O 1
ATOM 738 N N . LEU A 1 93 ? 1.198 -4.063 5.625 1.00 98.44 93 LEU A N 1
ATOM 739 C CA . LEU A 1 93 ? 1.271 -3.344 6.890 1.00 98.44 93 LEU A CA 1
ATOM 740 C C . LEU A 1 93 ? -0.141 -3.064 7.381 1.00 98.44 93 LEU A C 1
ATOM 742 O O . LEU A 1 93 ? -1.011 -2.694 6.596 1.00 98.44 93 LEU A O 1
ATOM 746 N N . ILE A 1 94 ? -0.342 -3.190 8.687 1.00 98.50 94 ILE A N 1
ATOM 747 C CA . ILE A 1 94 ? -1.587 -2.863 9.379 1.00 98.50 94 ILE A CA 1
ATOM 748 C C . ILE A 1 94 ? -1.225 -1.975 10.569 1.00 98.50 94 ILE A C 1
ATOM 750 O O . ILE A 1 94 ? -0.229 -2.227 11.249 1.00 98.50 94 ILE A O 1
ATOM 754 N N . THR A 1 95 ? -2.007 -0.940 10.861 1.00 97.00 95 THR A N 1
ATOM 755 C CA . THR A 1 95 ? -1.809 -0.136 12.073 1.00 97.00 95 THR A CA 1
ATOM 756 C C . THR A 1 95 ? -3.105 0.502 12.560 1.00 97.00 95 THR A C 1
ATOM 758 O O . THR A 1 95 ? -3.992 0.818 11.772 1.00 97.00 95 THR A O 1
ATOM 761 N N . ASN A 1 96 ? -3.197 0.710 13.872 1.00 94.94 96 ASN A N 1
ATOM 762 C CA . ASN A 1 96 ? -4.187 1.567 14.526 1.00 94.94 96 ASN A CA 1
ATOM 763 C C . ASN A 1 96 ? -3.528 2.784 15.209 1.00 94.94 96 ASN A C 1
ATOM 765 O O . ASN A 1 96 ? -4.137 3.444 16.049 1.00 94.94 96 ASN A O 1
ATOM 769 N N . ARG A 1 97 ? -2.257 3.072 14.888 1.00 93.25 97 ARG A N 1
ATOM 770 C CA . ARG A 1 97 ? -1.545 4.242 15.405 1.00 93.25 97 ARG A CA 1
ATOM 771 C C . ARG A 1 97 ? -1.900 5.480 14.596 1.00 93.25 97 ARG A C 1
ATOM 773 O O . ARG A 1 97 ? -1.653 5.542 13.393 1.00 93.25 97 ARG A O 1
ATOM 780 N N . ALA A 1 98 ? -2.369 6.513 15.287 1.00 91.69 98 ALA A N 1
ATOM 781 C CA . ALA A 1 98 ? -2.489 7.836 14.697 1.00 91.69 98 ALA A CA 1
ATOM 782 C C . ALA A 1 98 ? -1.115 8.367 14.245 1.00 91.69 98 ALA A C 1
ATOM 784 O O . ALA A 1 98 ? -0.077 8.062 14.834 1.00 91.69 98 ALA A O 1
ATOM 785 N N . ASN A 1 99 ? -1.118 9.205 13.207 1.00 92.12 99 ASN A N 1
ATOM 786 C CA . ASN A 1 99 ? 0.068 9.885 12.671 1.00 92.12 99 ASN A CA 1
ATOM 787 C C . ASN A 1 99 ? 1.195 8.981 12.127 1.00 92.12 99 ASN A C 1
ATOM 789 O O . ASN A 1 99 ? 2.320 9.452 11.912 1.00 92.12 99 ASN A O 1
ATOM 793 N N . LEU A 1 100 ? 0.898 7.709 11.842 1.00 93.69 100 LEU A N 1
ATOM 794 C CA . LEU A 1 100 ? 1.844 6.753 11.271 1.00 93.69 100 LEU A CA 1
ATOM 795 C C . LEU A 1 100 ? 1.441 6.352 9.839 1.00 93.69 100 LEU A C 1
ATOM 797 O O . LEU A 1 100 ? 0.671 5.410 9.664 1.00 93.69 100 LEU A O 1
ATOM 801 N N . PRO A 1 101 ? 1.951 7.036 8.800 1.00 96.06 101 PRO A N 1
ATOM 802 C CA . PRO A 1 101 ? 1.697 6.633 7.429 1.00 96.06 101 PRO A CA 1
ATOM 803 C C . PRO A 1 101 ? 2.430 5.320 7.123 1.00 96.06 101 PRO A C 1
ATOM 805 O O . PRO A 1 101 ? 3.642 5.202 7.328 1.00 96.06 101 PRO A O 1
ATOM 808 N N . ILE A 1 102 ? 1.679 4.347 6.616 1.00 97.44 102 ILE A N 1
ATOM 809 C CA . ILE A 1 102 ? 2.166 3.069 6.089 1.00 97.44 102 ILE A CA 1
ATOM 810 C C . ILE A 1 102 ? 1.967 3.051 4.572 1.00 97.44 102 ILE A C 1
ATOM 812 O O . ILE A 1 102 ? 1.034 3.675 4.063 1.00 97.44 102 ILE A O 1
ATOM 816 N N . ALA A 1 103 ? 2.833 2.355 3.846 1.00 97.88 103 ALA A N 1
ATOM 817 C CA . ALA A 1 103 ? 2.708 2.218 2.404 1.00 97.88 103 ALA A CA 1
ATOM 818 C C . ALA A 1 103 ? 3.302 0.906 1.891 1.00 97.88 103 ALA A C 1
ATOM 820 O O . ALA A 1 103 ? 4.116 0.254 2.547 1.00 97.88 103 ALA A O 1
ATOM 821 N N . VAL A 1 104 ? 2.891 0.573 0.673 1.00 98.44 104 VAL A N 1
ATOM 822 C CA . VAL A 1 104 ? 3.480 -0.457 -0.177 1.00 98.44 104 VAL A CA 1
ATOM 823 C C . VAL A 1 104 ? 3.878 0.182 -1.503 1.00 98.44 104 VAL A C 1
ATOM 825 O O . VAL A 1 104 ? 3.350 1.232 -1.879 1.00 98.44 104 VAL A O 1
ATOM 8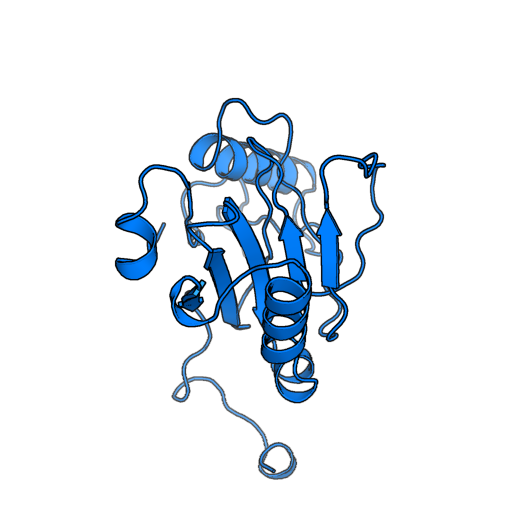28 N N . LEU A 1 105 ? 4.818 -0.435 -2.201 1.00 98.19 105 LEU A N 1
ATOM 829 C CA . LEU A 1 105 ? 5.317 0.012 -3.492 1.00 98.19 105 LEU A CA 1
ATOM 830 C C . LEU A 1 105 ? 4.855 -0.957 -4.570 1.00 98.19 105 LEU A C 1
ATOM 832 O O . LEU A 1 105 ? 4.909 -2.168 -4.373 1.00 98.19 105 LEU A O 1
ATOM 836 N N . THR A 1 106 ? 4.424 -0.436 -5.712 1.00 98.00 106 THR A N 1
ATOM 837 C CA . THR A 1 106 ? 4.030 -1.269 -6.846 1.00 98.00 106 THR A CA 1
ATOM 838 C C . THR A 1 106 ? 4.488 -0.654 -8.161 1.00 98.00 106 THR A C 1
ATOM 840 O O . THR A 1 106 ? 4.591 0.565 -8.305 1.00 98.00 106 THR A O 1
ATOM 843 N N . ALA A 1 107 ? 4.759 -1.536 -9.111 1.00 97.25 107 ALA A N 1
ATOM 844 C CA . ALA A 1 107 ? 4.699 -1.310 -10.543 1.00 97.25 107 ALA A CA 1
ATOM 845 C C . ALA A 1 107 ? 4.044 -2.593 -11.069 1.00 97.25 107 ALA A C 1
ATOM 847 O O . ALA A 1 107 ? 4.563 -3.672 -10.804 1.00 97.25 107 ALA A O 1
ATOM 848 N N . ASP A 1 108 ? 2.850 -2.485 -11.643 1.00 98.19 108 ASP A N 1
ATOM 849 C CA . ASP A 1 108 ? 1.983 -3.590 -12.098 1.00 98.19 108 ASP A CA 1
ATOM 850 C C . ASP A 1 108 ? 1.217 -4.367 -11.015 1.00 98.19 108 ASP A C 1
ATOM 852 O O . ASP A 1 108 ? 0.005 -4.529 -11.148 1.00 98.19 108 ASP A O 1
ATOM 856 N N . CYS A 1 109 ? 1.848 -4.798 -9.918 1.00 98.44 109 CYS A N 1
ATOM 857 C CA . CYS A 1 109 ? 1.133 -5.504 -8.838 1.00 98.44 109 CYS A CA 1
ATOM 858 C C . CYS A 1 109 ? 0.040 -4.631 -8.191 1.00 98.44 109 CYS A C 1
ATOM 860 O O . CYS A 1 109 ? 0.188 -3.411 -8.112 1.00 98.44 109 CYS A O 1
ATOM 862 N N . ALA A 1 110 ? -1.034 -5.239 -7.672 1.00 98.62 110 ALA A N 1
ATOM 863 C CA . ALA A 1 110 ? -2.179 -4.499 -7.141 1.00 98.62 110 ALA A CA 1
ATOM 864 C C . ALA A 1 110 ? -1.926 -3.943 -5.726 1.00 98.62 110 ALA A C 1
ATOM 866 O O . ALA A 1 110 ? -1.756 -4.723 -4.784 1.00 98.62 110 ALA A O 1
ATOM 867 N N . PRO A 1 111 ? -1.926 -2.610 -5.520 1.00 98.69 111 PRO A N 1
ATOM 868 C CA . PRO A 1 111 ? -1.921 -2.033 -4.186 1.00 98.69 111 PRO A CA 1
ATOM 869 C C . PRO A 1 111 ? -3.353 -1.949 -3.651 1.00 98.69 111 PRO A C 1
ATOM 871 O O . PRO A 1 111 ? -4.246 -1.421 -4.315 1.00 98.69 111 PRO A O 1
ATOM 874 N N . ILE A 1 112 ? -3.578 -2.409 -2.423 1.00 98.88 112 ILE A N 1
ATOM 875 C CA . ILE A 1 112 ? -4.890 -2.352 -1.770 1.00 98.88 112 ILE A CA 1
ATOM 876 C C . ILE A 1 112 ? -4.759 -1.570 -0.468 1.00 98.88 112 ILE A C 1
ATOM 878 O O . ILE A 1 112 ? -3.902 -1.864 0.365 1.00 98.88 112 ILE A O 1
ATOM 882 N N . LEU A 1 113 ? -5.619 -0.570 -0.290 1.00 98.81 113 LEU A N 1
ATOM 883 C CA . LEU A 1 113 ? -5.743 0.193 0.949 1.00 98.81 113 LEU A CA 1
ATOM 884 C C . LEU A 1 113 ? -7.050 -0.176 1.641 1.00 98.81 113 LEU A C 1
ATOM 886 O O . LEU A 1 113 ? -8.102 -0.192 1.000 1.00 98.81 113 LEU A O 1
ATOM 890 N N . ILE A 1 114 ? -6.989 -0.445 2.942 1.00 98.69 114 ILE A N 1
ATOM 891 C CA . ILE A 1 114 ? -8.147 -0.805 3.765 1.00 98.69 114 ILE A CA 1
ATOM 892 C C . ILE A 1 114 ? -8.259 0.167 4.940 1.00 98.69 114 ILE A C 1
ATOM 894 O O . ILE A 1 114 ? -7.246 0.550 5.523 1.00 98.69 114 ILE A O 1
ATOM 898 N N . HIS A 1 115 ? -9.484 0.548 5.293 1.00 98.50 115 HIS A N 1
ATOM 899 C CA . HIS A 1 115 ? -9.814 1.321 6.489 1.00 98.50 115 HIS A CA 1
ATOM 900 C C . HIS A 1 115 ? -11.042 0.727 7.182 1.00 98.50 115 HIS A C 1
ATOM 902 O O . HIS A 1 115 ? -12.045 0.459 6.523 1.00 98.50 115 HIS A O 1
ATOM 908 N N . ASP A 1 116 ? -10.971 0.569 8.501 1.00 98.00 116 ASP A N 1
ATOM 909 C CA . ASP A 1 116 ? -12.120 0.321 9.372 1.00 98.00 116 ASP A CA 1
ATOM 910 C C . ASP A 1 116 ? -12.431 1.592 10.177 1.00 98.00 116 ASP A C 1
ATOM 912 O O . ASP A 1 116 ? -11.607 2.074 10.960 1.00 98.00 116 ASP A O 1
ATOM 916 N N . GLU A 1 117 ? -13.630 2.145 9.988 1.00 95.38 117 GLU A N 1
ATOM 917 C CA . GLU A 1 117 ? -14.004 3.428 10.592 1.00 95.38 117 GLU A CA 1
ATOM 918 C C . GLU A 1 117 ? -14.168 3.363 12.116 1.00 95.38 117 GLU A C 1
ATOM 920 O O . GLU A 1 117 ? -13.942 4.370 12.792 1.00 95.38 117 GLU A O 1
ATOM 925 N N . LYS A 1 118 ? -14.567 2.219 12.680 1.00 95.81 118 LYS A N 1
ATOM 926 C CA . LYS A 1 118 ? -14.875 2.112 14.115 1.00 95.81 118 LYS A CA 1
ATOM 927 C C . LYS A 1 118 ? -13.614 1.944 14.946 1.00 95.81 118 LYS A C 1
ATOM 929 O O . LYS A 1 118 ? -13.418 2.668 15.916 1.00 95.81 118 LYS A O 1
ATOM 934 N N . THR A 1 119 ? -12.740 1.040 14.531 1.00 95.62 119 THR A N 1
ATOM 935 C CA . THR A 1 119 ? -11.457 0.765 15.192 1.00 95.62 119 THR A CA 1
ATOM 936 C C . THR A 1 119 ? -10.353 1.733 14.775 1.00 95.62 119 THR A C 1
ATOM 938 O O . THR A 1 119 ? -9.285 1.738 15.389 1.00 95.62 119 THR A O 1
ATOM 941 N N . LYS A 1 120 ? -10.595 2.544 13.732 1.00 95.62 120 LYS A N 1
ATOM 942 C CA . LYS A 1 120 ? -9.618 3.466 13.130 1.00 95.62 120 LYS A CA 1
ATOM 943 C C . LYS A 1 120 ? -8.374 2.740 12.604 1.00 95.62 120 LYS A C 1
ATOM 945 O O . LYS A 1 120 ? -7.296 3.326 12.506 1.00 95.62 120 LYS A O 1
ATOM 950 N N . MET A 1 121 ? -8.518 1.456 12.278 1.00 97.44 121 MET A N 1
ATOM 951 C CA . MET A 1 121 ? -7.441 0.627 11.754 1.00 97.44 121 MET A CA 1
ATOM 952 C C . MET A 1 121 ? -7.310 0.820 10.245 1.00 97.44 121 MET A C 1
ATOM 954 O O . MET A 1 121 ? -8.305 0.870 9.523 1.00 97.44 121 MET A O 1
ATOM 958 N N . ILE A 1 122 ? -6.072 0.902 9.766 1.00 98.38 122 ILE A N 1
ATOM 959 C CA . ILE A 1 122 ? -5.747 0.964 8.342 1.00 98.38 122 ILE A CA 1
ATOM 960 C C . ILE A 1 122 ? -4.811 -0.177 7.949 1.00 98.38 122 ILE A C 1
ATOM 962 O O . ILE A 1 122 ? -4.014 -0.644 8.768 1.00 98.38 122 ILE A O 1
ATOM 966 N N . ALA A 1 123 ? -4.869 -0.583 6.683 1.00 98.75 123 ALA A N 1
ATOM 967 C CA . ALA A 1 123 ? -3.901 -1.490 6.085 1.00 98.75 123 ALA A CA 1
ATOM 968 C C . ALA A 1 123 ? -3.470 -1.026 4.688 1.00 98.75 123 ALA A C 1
ATOM 970 O O . ALA A 1 123 ? -4.256 -0.432 3.947 1.00 98.75 123 ALA A O 1
ATOM 971 N N . ALA A 1 124 ? -2.225 -1.334 4.334 1.00 98.81 124 ALA A N 1
ATOM 972 C CA . ALA A 1 124 ? -1.680 -1.205 2.989 1.00 98.81 124 ALA A CA 1
ATOM 973 C C . ALA A 1 124 ? -1.113 -2.564 2.565 1.00 98.81 124 ALA A C 1
ATOM 975 O O . ALA A 1 124 ? -0.279 -3.128 3.274 1.00 98.81 124 ALA A O 1
ATOM 976 N N . ILE A 1 125 ? -1.585 -3.087 1.435 1.00 98.88 125 ILE A N 1
ATOM 977 C CA . ILE A 1 125 ? -1.318 -4.450 0.968 1.00 98.88 125 ILE A CA 1
ATOM 978 C C . ILE A 1 125 ? -0.741 -4.395 -0.442 1.00 98.88 125 ILE A C 1
ATOM 980 O O . ILE A 1 125 ? -1.307 -3.758 -1.329 1.00 98.88 125 ILE A O 1
ATOM 984 N N . HIS A 1 126 ? 0.362 -5.101 -0.645 1.00 98.81 126 HIS A N 1
ATOM 985 C CA . HIS A 1 126 ? 0.924 -5.446 -1.935 1.00 98.81 126 HIS A CA 1
ATOM 986 C C . HIS A 1 126 ? 0.388 -6.815 -2.359 1.00 98.81 126 HIS A C 1
ATOM 988 O O . HIS A 1 126 ? 0.745 -7.843 -1.785 1.00 98.81 126 HIS A O 1
ATOM 994 N N . ALA A 1 127 ? -0.471 -6.830 -3.372 1.00 98.44 127 ALA A N 1
ATOM 995 C CA . ALA A 1 127 ? -1.038 -8.044 -3.936 1.00 98.44 127 ALA A CA 1
ATOM 996 C C . ALA A 1 127 ? -0.492 -8.267 -5.354 1.00 98.44 127 ALA A C 1
ATOM 998 O O . ALA A 1 127 ? -1.160 -8.013 -6.354 1.00 98.44 127 ALA A O 1
ATOM 999 N N . GLY A 1 128 ? 0.754 -8.738 -5.438 1.00 97.12 128 GLY A N 1
ATOM 1000 C CA . GLY A 1 128 ? 1.230 -9.431 -6.637 1.00 97.12 128 GLY A CA 1
ATOM 1001 C C . GLY A 1 128 ? 0.623 -10.831 -6.731 1.00 97.12 128 GLY A C 1
ATOM 1002 O O . GLY A 1 128 ? 0.115 -11.350 -5.734 1.00 97.12 128 GLY A O 1
ATOM 1003 N N . TRP A 1 129 ? 0.710 -11.474 -7.896 1.00 96.44 129 TRP A N 1
ATOM 1004 C CA . TRP A 1 129 ? 0.029 -12.752 -8.137 1.00 96.44 129 TRP A CA 1
ATOM 1005 C C . TRP A 1 129 ? 0.336 -13.835 -7.090 1.00 96.44 129 TRP A C 1
ATOM 1007 O O . TRP A 1 129 ? -0.583 -14.474 -6.590 1.00 96.44 129 TRP A O 1
ATOM 1017 N N . LYS A 1 130 ? 1.603 -13.992 -6.669 1.00 97.00 130 LYS A N 1
ATOM 1018 C CA . LYS A 1 130 ? 1.991 -14.973 -5.634 1.00 97.00 130 LYS A CA 1
ATOM 1019 C C . LYS A 1 130 ? 1.350 -14.670 -4.284 1.00 97.00 130 LYS A C 1
ATOM 1021 O O . LYS A 1 130 ? 0.965 -15.591 -3.571 1.00 97.00 130 LYS A O 1
ATOM 1026 N N . GLY A 1 131 ? 1.278 -13.393 -3.912 1.00 97.75 131 GLY A N 1
ATOM 1027 C CA . GLY A 1 131 ? 0.681 -12.958 -2.651 1.00 97.75 131 GLY A CA 1
ATOM 1028 C C . GLY A 1 131 ? -0.835 -13.129 -2.666 1.00 97.75 131 GLY A C 1
ATOM 1029 O O . GLY A 1 131 ? -1.399 -13.639 -1.699 1.00 97.75 131 GLY A O 1
ATOM 1030 N N . ALA A 1 132 ? -1.471 -12.764 -3.785 1.00 97.31 132 ALA A N 1
ATOM 1031 C CA . ALA A 1 132 ? -2.900 -12.944 -4.019 1.00 97.31 132 ALA A CA 1
ATOM 1032 C C . ALA A 1 132 ? -3.293 -14.428 -3.988 1.00 97.31 132 ALA A C 1
ATOM 1034 O O . ALA A 1 132 ? -4.172 -14.792 -3.218 1.00 97.31 132 ALA A O 1
ATOM 1035 N N . TYR A 1 133 ? -2.567 -15.286 -4.713 1.00 96.31 133 TYR A N 1
ATOM 1036 C CA . TYR A 1 133 ? -2.748 -16.744 -4.703 1.00 96.31 133 TYR A CA 1
ATOM 1037 C C . TYR A 1 133 ? -2.551 -17.363 -3.310 1.00 96.31 133 TYR A C 1
ATOM 1039 O O . TYR A 1 133 ? -3.135 -18.386 -2.982 1.00 96.31 133 TYR A O 1
ATOM 1047 N N . LYS A 1 134 ? -1.712 -16.746 -2.469 1.00 97.38 134 LYS A N 1
ATOM 1048 C CA . LYS A 1 134 ? -1.468 -17.157 -1.078 1.00 97.38 134 LYS A CA 1
ATOM 1049 C C . LYS A 1 134 ? -2.381 -16.444 -0.068 1.00 97.38 134 LYS A C 1
ATOM 1051 O O . LYS A 1 134 ? -2.044 -16.400 1.123 1.00 97.38 134 LYS A O 1
ATOM 1056 N N . ASP A 1 135 ? -3.488 -15.868 -0.528 1.00 98.12 135 ASP A N 1
ATOM 1057 C CA . ASP A 1 135 ? -4.546 -15.268 0.285 1.00 98.12 135 ASP A CA 1
ATOM 1058 C C . ASP A 1 135 ? -4.119 -14.076 1.155 1.00 98.12 135 ASP A C 1
ATOM 1060 O O . ASP A 1 135 ? -4.671 -13.868 2.239 1.00 98.12 135 ASP A O 1
ATOM 1064 N N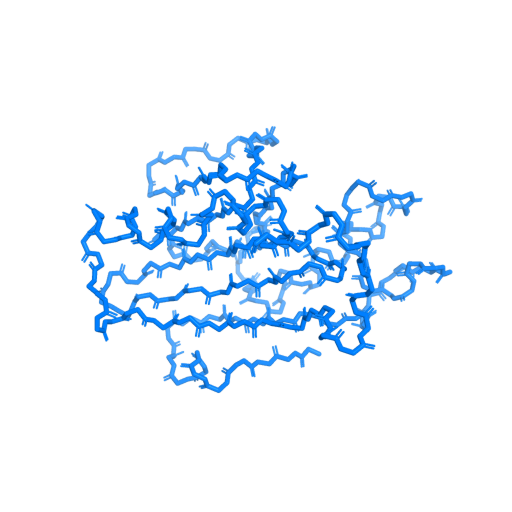 . ILE A 1 136 ? -3.150 -13.253 0.725 1.00 98.75 136 ILE A N 1
ATOM 1065 C CA . ILE A 1 136 ? -2.700 -12.101 1.536 1.00 98.75 136 ILE A CA 1
ATOM 1066 C C . ILE A 1 136 ? -3.866 -11.189 1.959 1.00 98.75 136 ILE A C 1
ATOM 1068 O O . ILE A 1 136 ? -3.924 -10.757 3.110 1.00 98.75 136 ILE A O 1
ATOM 1072 N N . VAL A 1 137 ? -4.824 -10.936 1.062 1.00 98.56 137 VAL A N 1
ATOM 1073 C CA . VAL A 1 137 ? -5.971 -10.053 1.330 1.00 98.56 137 VAL A CA 1
ATOM 1074 C C . VAL A 1 137 ? -6.885 -10.653 2.396 1.00 98.56 137 VAL A C 1
ATOM 1076 O O . VAL A 1 137 ? -7.210 -9.982 3.376 1.00 98.56 137 VAL A O 1
ATOM 1079 N N . ILE A 1 138 ? -7.242 -11.932 2.248 1.00 98.25 138 ILE A N 1
ATOM 1080 C CA . ILE A 1 138 ? -8.086 -12.656 3.205 1.00 98.25 138 ILE A CA 1
ATOM 1081 C C . ILE A 1 138 ? -7.390 -12.730 4.567 1.00 98.25 138 ILE A C 1
ATOM 1083 O O . ILE A 1 138 ? -8.014 -12.467 5.594 1.00 98.25 138 ILE A O 1
ATOM 1087 N N . LYS A 1 139 ? -6.080 -13.009 4.598 1.00 98.69 139 LYS A N 1
ATOM 1088 C CA . LYS A 1 139 ? -5.297 -13.045 5.841 1.00 98.69 139 LYS A CA 1
ATOM 1089 C C . LYS A 1 139 ? -5.296 -11.706 6.573 1.00 98.69 139 LYS A C 1
ATOM 1091 O O . LYS A 1 139 ? -5.486 -11.693 7.790 1.00 98.69 139 LYS A O 1
ATOM 1096 N N . VAL A 1 140 ? -5.131 -10.594 5.852 1.00 98.81 140 VAL A N 1
ATOM 1097 C CA . VAL A 1 140 ? -5.190 -9.246 6.437 1.00 98.81 140 VAL A CA 1
ATOM 1098 C C . VAL A 1 140 ? -6.588 -8.946 6.980 1.00 98.81 140 VAL A C 1
ATOM 1100 O O . VAL A 1 140 ? -6.702 -8.527 8.131 1.00 98.81 140 VAL A O 1
ATOM 1103 N N . ILE A 1 141 ? -7.651 -9.211 6.215 1.00 98.56 141 ILE A N 1
ATOM 1104 C CA . ILE A 1 141 ? -9.035 -8.971 6.659 1.00 98.56 141 ILE A CA 1
ATOM 1105 C C . ILE A 1 141 ? -9.369 -9.818 7.893 1.00 98.56 141 ILE A C 1
ATOM 1107 O O . ILE A 1 141 ? -9.852 -9.283 8.891 1.00 98.56 141 ILE A O 1
ATOM 1111 N N . ASN A 1 142 ? -9.045 -11.112 7.878 1.00 98.62 142 ASN A N 1
ATOM 1112 C CA . ASN A 1 142 ? -9.277 -12.008 9.012 1.00 98.62 142 ASN A CA 1
ATOM 1113 C C . ASN A 1 142 ? -8.521 -11.550 10.261 1.00 98.62 142 ASN A C 1
ATOM 1115 O O . ASN A 1 142 ? -9.056 -11.610 11.368 1.00 98.62 142 ASN A O 1
ATOM 1119 N N . PHE A 1 143 ? -7.288 -11.065 10.105 1.00 98.62 143 PHE A N 1
ATOM 1120 C CA . PHE A 1 143 ? -6.544 -10.482 11.216 1.00 98.62 143 PHE A CA 1
ATOM 1121 C C . PHE A 1 143 ? -7.217 -9.216 11.757 1.00 98.62 143 PHE A C 1
ATOM 1123 O O . PHE A 1 143 ? -7.374 -9.085 12.971 1.00 98.62 143 PHE A O 1
ATOM 1130 N N . MET A 1 144 ? -7.641 -8.302 10.879 1.00 98.56 144 MET A N 1
ATOM 1131 C CA . MET A 1 144 ? -8.349 -7.082 11.274 1.00 98.56 144 MET A CA 1
ATOM 1132 C C . MET A 1 144 ? -9.631 -7.414 12.050 1.00 98.56 144 MET A C 1
ATOM 1134 O O . MET A 1 144 ? -9.867 -6.830 13.109 1.00 98.56 144 MET A O 1
ATOM 1138 N N . ILE A 1 145 ? -10.412 -8.398 11.589 1.00 98.50 145 ILE A N 1
ATOM 1139 C CA . ILE A 1 145 ? -11.621 -8.878 12.278 1.00 98.50 145 ILE A CA 1
ATOM 1140 C C . ILE A 1 145 ? -11.277 -9.451 13.656 1.00 98.50 145 ILE A C 1
ATOM 1142 O O . ILE A 1 145 ? -11.873 -9.055 14.654 1.00 98.50 145 ILE A O 1
ATOM 1146 N N . LYS A 1 146 ? -10.245 -10.303 13.750 1.00 98.25 146 LYS A N 1
ATOM 1147 C CA . LYS A 1 146 ? -9.747 -10.824 15.038 1.00 98.25 146 LYS A CA 1
ATOM 1148 C C . LYS A 1 146 ? -9.285 -9.721 15.998 1.00 98.25 146 LYS A C 1
ATOM 1150 O O . LYS A 1 146 ? -9.263 -9.936 17.205 1.00 98.25 146 LYS A O 1
ATOM 1155 N N . LYS A 1 147 ? -8.907 -8.546 15.486 1.00 97.31 147 LYS A N 1
ATOM 1156 C CA . LYS A 1 147 ? -8.550 -7.358 16.278 1.00 97.31 147 LYS A CA 1
ATOM 1157 C C . LYS A 1 147 ? -9.728 -6.418 16.562 1.00 97.31 147 LYS A C 1
ATOM 1159 O O . LYS A 1 147 ? -9.505 -5.329 17.083 1.00 97.31 147 LYS A O 1
ATOM 1164 N N . GLY A 1 148 ? -10.957 -6.839 16.264 1.00 97.38 148 GLY A N 1
ATOM 1165 C CA . GLY A 1 148 ? -12.184 -6.115 16.597 1.00 97.38 148 GLY A CA 1
ATOM 1166 C C . GLY A 1 148 ? -12.778 -5.290 15.454 1.00 97.38 148 GLY A C 1
ATOM 1167 O O . GLY A 1 148 ? -13.742 -4.564 15.683 1.00 97.38 148 GLY A O 1
ATOM 1168 N N . CYS A 1 149 ? -12.236 -5.376 14.233 1.00 98.06 149 CYS A N 1
ATOM 1169 C CA . CYS A 1 149 ? -12.909 -4.804 13.064 1.00 98.06 149 CYS A CA 1
ATOM 1170 C C . CYS A 1 149 ? -14.170 -5.613 12.734 1.00 98.06 149 CYS A C 1
ATOM 1172 O O . CYS A 1 149 ? -14.233 -6.817 12.979 1.00 98.06 149 CYS A O 1
ATOM 1174 N N . ALA A 1 150 ? -15.153 -4.972 12.108 1.00 97.81 150 ALA A N 1
ATOM 1175 C CA . ALA A 1 150 ? -16.330 -5.668 11.594 1.00 97.81 150 ALA A CA 1
ATOM 1176 C C . ALA A 1 150 ? -16.397 -5.496 10.080 1.00 97.81 150 ALA A C 1
ATOM 1178 O O . ALA A 1 150 ? -16.178 -4.397 9.578 1.00 97.81 150 ALA A O 1
ATOM 1179 N N . THR A 1 151 ? -16.758 -6.550 9.348 1.00 95.56 151 THR A N 1
ATOM 1180 C CA . THR A 1 151 ? -16.839 -6.536 7.874 1.00 95.56 151 THR A CA 1
ATOM 1181 C C . THR A 1 151 ? -17.645 -5.353 7.335 1.00 95.56 151 THR A C 1
ATOM 1183 O O . THR A 1 151 ? -17.194 -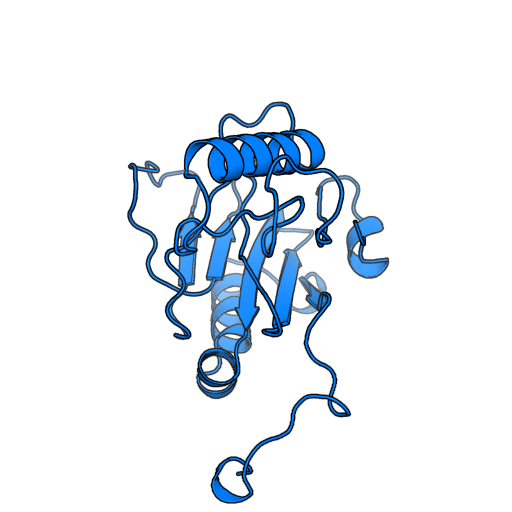4.679 6.415 1.00 95.56 151 THR A O 1
ATOM 1186 N N . LYS A 1 152 ? -18.776 -5.022 7.974 1.00 96.88 152 LYS A N 1
ATOM 1187 C CA . LYS A 1 152 ? -19.630 -3.871 7.619 1.00 96.88 152 LYS A CA 1
ATOM 1188 C C . LYS A 1 152 ? -18.951 -2.497 7.736 1.00 96.88 152 LYS A C 1
ATOM 1190 O O . LYS A 1 152 ? -19.401 -1.545 7.110 1.00 96.88 152 LYS A O 1
ATOM 1195 N N . ASN A 1 153 ? -17.890 -2.388 8.536 1.00 97.00 153 ASN A N 1
ATOM 1196 C CA . ASN A 1 153 ? -17.140 -1.148 8.751 1.00 97.00 153 ASN A CA 1
ATOM 1197 C C . ASN A 1 153 ? -15.877 -1.068 7.879 1.00 97.00 153 ASN A C 1
ATOM 1199 O O . ASN A 1 153 ? -15.264 -0.001 7.786 1.00 97.00 153 ASN A O 1
ATOM 1203 N N . ILE A 1 154 ? -15.476 -2.179 7.254 1.00 97.88 154 ILE A N 1
ATOM 1204 C CA . ILE A 1 154 ? -14.275 -2.262 6.431 1.00 97.88 154 ILE A CA 1
ATOM 1205 C C . ILE A 1 154 ? -14.572 -1.693 5.042 1.00 97.88 154 ILE A C 1
ATOM 1207 O O . ILE A 1 154 ? -15.435 -2.167 4.308 1.00 97.88 154 ILE A O 1
ATOM 1211 N N . THR A 1 155 ? -13.804 -0.683 4.648 1.00 98.38 155 THR A N 1
ATOM 1212 C CA . THR A 1 155 ? -13.771 -0.166 3.280 1.00 98.38 155 THR A CA 1
ATOM 1213 C C . THR A 1 155 ? -12.413 -0.468 2.661 1.00 98.38 155 THR A C 1
ATOM 1215 O O . THR A 1 155 ? -11.386 -0.044 3.186 1.00 98.38 155 THR A O 1
ATOM 1218 N N . ALA A 1 156 ? -12.411 -1.152 1.517 1.00 98.25 156 ALA A N 1
ATOM 1219 C CA . ALA A 1 156 ? -11.215 -1.405 0.721 1.00 98.25 156 ALA A CA 1
ATOM 1220 C C . ALA A 1 156 ? -11.231 -0.603 -0.590 1.00 98.25 156 ALA A C 1
ATOM 1222 O O . ALA A 1 156 ? -12.286 -0.359 -1.187 1.00 98.25 156 ALA A O 1
ATOM 1223 N N . ALA A 1 157 ? -10.049 -0.210 -1.051 1.00 98.56 157 ALA A N 1
ATOM 1224 C CA . ALA A 1 157 ? -9.823 0.386 -2.357 1.00 98.56 157 ALA A CA 1
ATOM 1225 C C . ALA A 1 157 ? -8.630 -0.285 -3.036 1.00 98.56 157 ALA A C 1
ATOM 1227 O O . ALA A 1 157 ? -7.549 -0.355 -2.452 1.00 98.56 157 ALA A O 1
ATOM 1228 N N . ILE A 1 158 ? -8.831 -0.727 -4.274 1.00 98.50 158 ILE A N 1
ATOM 1229 C CA . ILE A 1 158 ? -7.775 -1.238 -5.148 1.00 98.50 158 ILE A CA 1
ATOM 1230 C C . ILE A 1 158 ? -7.250 -0.055 -5.964 1.00 98.50 158 ILE A C 1
ATOM 1232 O O . ILE A 1 158 ? -8.038 0.734 -6.494 1.00 98.50 158 ILE A O 1
ATOM 1236 N N . GLY A 1 159 ? -5.935 0.123 -5.981 1.00 98.25 159 GLY A N 1
ATOM 1237 C CA . GLY A 1 159 ? -5.275 1.182 -6.733 1.00 98.25 159 GLY A CA 1
ATOM 1238 C C . GLY A 1 159 ? -4.892 0.768 -8.152 1.00 98.25 159 GLY A C 1
ATOM 1239 O O . GLY A 1 159 ? -5.239 -0.324 -8.594 1.00 98.25 159 GLY A O 1
ATOM 1240 N N . PRO A 1 160 ? -4.155 1.636 -8.865 1.00 98.19 160 PRO A N 1
ATOM 1241 C CA . PRO A 1 160 ? -3.645 1.331 -10.195 1.00 98.19 160 PRO A CA 1
ATOM 1242 C C . PRO A 1 160 ? -2.772 0.076 -10.189 1.00 98.19 160 PRO A C 1
ATOM 1244 O O . PRO A 1 160 ? -1.861 -0.047 -9.368 1.00 98.19 160 PRO A O 1
ATOM 1247 N N . CYS A 1 161 ? -3.048 -0.820 -11.126 1.00 98.38 161 CYS A N 1
ATOM 1248 C CA . CYS A 1 161 ? -2.328 -2.063 -11.349 1.00 98.38 161 CYS A CA 1
ATOM 1249 C C . CYS A 1 161 ? -2.441 -2.455 -12.822 1.00 98.38 161 CYS A C 1
ATOM 1251 O O . CYS A 1 161 ? -3.180 -1.821 -13.583 1.00 98.38 161 CYS A O 1
ATOM 1253 N N . ILE A 1 162 ? -1.710 -3.488 -13.222 1.00 98.12 162 ILE A N 1
ATOM 1254 C CA . ILE A 1 162 ? -1.815 -4.037 -14.568 1.00 98.12 162 ILE A CA 1
ATOM 1255 C C . ILE A 1 162 ? -3.236 -4.563 -14.805 1.00 98.12 162 ILE A C 1
ATOM 1257 O O . ILE A 1 162 ? -3.840 -5.189 -13.929 1.00 98.12 162 ILE A O 1
ATOM 1261 N N . SER A 1 163 ? -3.804 -4.220 -15.960 1.00 96.62 163 SER A N 1
ATOM 1262 C CA . SER A 1 163 ? -5.153 -4.641 -16.350 1.00 96.62 163 SER A CA 1
ATOM 1263 C C . SER A 1 163 ? -5.121 -6.005 -17.035 1.00 96.62 163 SER A C 1
ATOM 1265 O O . SER A 1 163 ? -4.077 -6.397 -17.550 1.00 96.62 163 SER A O 1
ATOM 1267 N N . VAL A 1 164 ? -6.266 -6.689 -17.107 1.00 93.75 164 VAL A N 1
ATOM 1268 C CA . VAL A 1 164 ? -6.396 -7.990 -17.794 1.00 93.75 164 VAL A CA 1
ATOM 1269 C C . VAL A 1 164 ? -5.847 -7.928 -19.224 1.00 93.75 164 VAL A C 1
ATOM 1271 O O . VAL A 1 164 ? -5.026 -8.755 -19.593 1.00 93.75 164 VAL A O 1
ATOM 1274 N N . ASN A 1 165 ? -6.188 -6.880 -19.982 1.00 96.06 165 ASN A N 1
ATOM 1275 C CA . ASN A 1 165 ? -5.753 -6.696 -21.375 1.00 96.06 165 ASN A CA 1
ATOM 1276 C C . ASN A 1 165 ? -4.240 -6.459 -21.538 1.00 96.06 165 ASN A C 1
ATOM 1278 O O . ASN A 1 165 ? -3.752 -6.366 -22.658 1.00 96.06 165 ASN A O 1
ATOM 1282 N N . SER A 1 166 ? -3.507 -6.276 -20.440 1.00 97.19 166 SER A N 1
ATOM 1283 C CA . SER A 1 166 ? -2.060 -6.043 -20.448 1.00 97.19 166 SER A CA 1
ATOM 1284 C C . SER A 1 166 ? -1.295 -7.087 -19.640 1.00 97.19 166 SER A C 1
ATOM 1286 O O . SER A 1 166 ? -0.070 -7.027 -19.612 1.00 97.19 166 SER A O 1
ATOM 1288 N N . TYR A 1 167 ? -1.984 -8.016 -18.967 1.00 96.06 167 TYR A N 1
ATOM 1289 C CA . TYR A 1 167 ? -1.362 -9.001 -18.090 1.00 96.06 167 TYR A CA 1
ATOM 1290 C C . TYR A 1 167 ? -1.288 -10.368 -18.771 1.00 96.06 167 TYR A C 1
ATOM 1292 O O . TYR A 1 167 ? -1.989 -11.306 -18.400 1.00 96.06 167 TYR A O 1
ATOM 1300 N N . GLU A 1 168 ? -0.432 -10.461 -19.785 1.00 96.00 168 GLU A N 1
ATOM 1301 C CA . GLU A 1 168 ? -0.170 -11.722 -20.474 1.00 96.00 168 GLU A CA 1
ATOM 1302 C C . GLU A 1 168 ? 0.525 -12.715 -19.533 1.00 96.00 168 GLU A C 1
ATOM 1304 O O . GLU A 1 168 ? 1.510 -12.397 -18.857 1.00 96.00 168 GLU A O 1
ATOM 1309 N N . VAL A 1 169 ? -0.012 -13.930 -19.488 1.00 94.69 169 VAL A N 1
ATOM 1310 C CA . VAL A 1 169 ? 0.526 -15.062 -18.738 1.00 94.69 169 VAL A CA 1
ATOM 1311 C C . VAL A 1 169 ? 0.454 -16.303 -19.616 1.00 94.69 169 VAL A C 1
ATOM 1313 O O . VAL A 1 169 ? -0.356 -16.383 -20.537 1.00 94.69 169 VAL A O 1
ATOM 1316 N N . LYS A 1 170 ? 1.309 -17.280 -19.329 1.00 93.88 170 LYS A N 1
ATOM 1317 C CA . LYS A 1 170 ? 1.258 -18.586 -19.984 1.00 93.88 170 LYS A CA 1
ATOM 1318 C C . LYS A 1 170 ? 0.019 -19.367 -19.536 1.00 93.88 170 LYS A C 1
ATOM 1320 O O . LYS A 1 170 ? -0.510 -19.124 -18.455 1.00 93.88 170 LYS A O 1
ATOM 1325 N N . GLU A 1 171 ? -0.409 -20.337 -20.337 1.00 91.56 171 GLU A N 1
ATOM 1326 C CA . GLU A 1 171 ? -1.571 -21.183 -20.022 1.00 91.56 171 GLU A CA 1
ATOM 1327 C C . GLU A 1 171 ? -1.410 -21.942 -18.698 1.00 91.56 171 GLU A C 1
ATOM 1329 O O . GLU A 1 171 ? -2.355 -22.026 -17.920 1.00 91.56 171 GLU A O 1
ATOM 1334 N N . ASP A 1 172 ? -0.194 -22.402 -18.385 1.00 91.19 172 ASP A N 1
ATOM 1335 C CA . ASP A 1 172 ? 0.141 -23.113 -17.140 1.00 91.19 172 ASP A CA 1
ATOM 1336 C C . ASP A 1 172 ? -0.007 -22.255 -15.869 1.00 91.19 172 ASP A C 1
ATOM 1338 O O . ASP A 1 172 ? 0.027 -22.767 -14.746 1.00 91.19 172 ASP A O 1
ATOM 1342 N N . PHE A 1 173 ? -0.168 -20.943 -16.031 1.00 88.12 173 PHE A N 1
ATOM 1343 C CA . PHE A 1 173 ? -0.426 -20.012 -14.944 1.00 88.12 173 PHE A CA 1
ATOM 1344 C C . PHE A 1 173 ? -1.902 -19.980 -14.528 1.00 88.12 173 PHE A C 1
ATOM 1346 O O . PHE A 1 173 ? -2.208 -19.661 -13.375 1.00 88.12 173 PHE A O 1
ATOM 1353 N N . ILE A 1 174 ? -2.811 -20.281 -15.457 1.00 81.62 174 ILE A N 1
ATOM 1354 C CA . ILE A 1 174 ? -4.254 -20.287 -15.220 1.00 81.62 174 ILE A CA 1
ATOM 1355 C C . ILE A 1 174 ? -4.591 -21.592 -14.487 1.00 81.62 174 ILE A C 1
ATOM 1357 O O . ILE A 1 174 ? -4.229 -22.675 -14.939 1.00 81.62 174 ILE A O 1
ATOM 1361 N N . LYS A 1 175 ? -5.240 -21.484 -13.326 1.00 66.06 175 LYS A N 1
ATOM 1362 C CA . LYS A 1 175 ? -5.643 -22.621 -12.490 1.00 66.06 175 LYS A CA 1
ATOM 1363 C C . LYS A 1 175 ? -7.141 -22.646 -12.274 1.00 66.06 175 LYS A C 1
ATOM 1365 O O . LYS A 1 175 ? -7.707 -21.541 -12.116 1.00 66.06 175 LYS A O 1
#

pLDDT: mean 95.24, std 6.47, range [55.16, 98.88]